Protein AF-A0A957TM70-F1 (afdb_monomer)

Sequence (98 aa):
MAEIANPHDRFFREVFSRLEWSRAFIRTQLPPAIVETLALETLELRPGSFLDEELQQYFSDLLFRVRLRTGRDAYVHILLEHKSYIERFVALQLLRYK

Mean predicted aligned error: 7.65 Å

Radius of gyration: 15.46 Å; Cα contacts (8 Å, |Δi|>4): 99; chains: 1; bounding box: 47×31×39 Å

Secondary structure (DSSP, 8-state):
----S-HHHHHHHHHHHSHHHHHHHHHHHS-HHHHHHEEEEEEEEEPS--S-HHHHTTEEEEEEEEEETTS-EEEEEEEEE--SS--TTHHHHGGG--

Nearest PDB structures (foldseek):
  5i8d-assembly1_A  TM=4.761E-01  e=6.890E-01  Mus musculus
  2gr8-assembly2_F  TM=5.620E-01  e=1.785E+00  Haemophilus influenzae
  3emo-assembly1_B  TM=5.557E-01  e=1.785E+00  Haemophilus influenzae
  2n6f-assembly1_A  TM=5.328E-01  e=4.339E+00  Homo sapiens
  6cxh-assembly1_A  TM=4.021E-01  e=2.300E+00  Methylotuvimicrobium alcaliphilum 20Z

Structure (mmCIF, N/CA/C/O backbone):
data_AF-A0A957TM70-F1
#
_entry.id   AF-A0A957TM70-F1
#
loop_
_atom_site.group_PDB
_atom_site.id
_atom_site.type_symbol
_atom_site.label_atom_id
_atom_site.label_alt_id
_atom_site.label_comp_id
_atom_site.label_asym_id
_atom_site.label_entity_id
_atom_site.label_seq_id
_atom_site.pdbx_PDB_ins_code
_atom_site.Cartn_x
_atom_site.Cartn_y
_atom_site.Cartn_z
_atom_site.occupancy
_atom_site.B_iso_or_equiv
_atom_site.auth_seq_id
_atom_site.auth_comp_id
_atom_s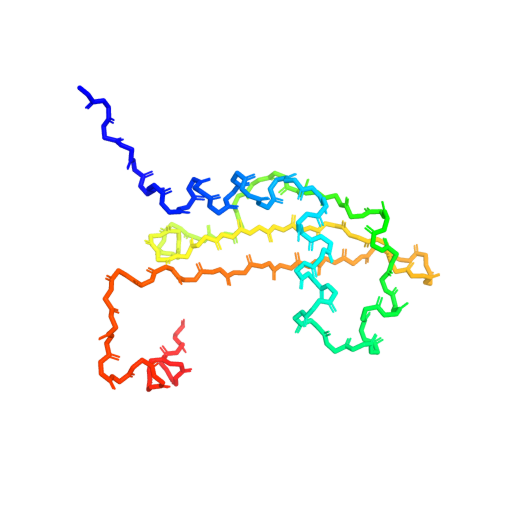ite.auth_asym_id
_atom_site.auth_atom_id
_atom_site.pdbx_PDB_model_num
ATOM 1 N N . MET A 1 1 ? 32.208 6.995 -4.484 1.00 34.81 1 MET A N 1
ATOM 2 C CA . MET A 1 1 ? 30.771 7.271 -4.695 1.00 34.81 1 MET A CA 1
ATOM 3 C C . MET A 1 1 ? 30.042 6.037 -4.210 1.00 34.81 1 MET A C 1
ATOM 5 O O . MET A 1 1 ? 30.320 4.978 -4.749 1.00 34.81 1 MET A O 1
ATOM 9 N N . ALA A 1 2 ? 29.273 6.124 -3.123 1.00 34.59 2 ALA A N 1
ATOM 10 C CA . ALA A 1 2 ? 28.591 4.948 -2.586 1.00 34.59 2 ALA A CA 1
ATOM 11 C C . ALA A 1 2 ? 27.568 4.457 -3.620 1.00 34.59 2 ALA A C 1
ATOM 13 O O . ALA A 1 2 ? 26.704 5.236 -4.026 1.00 34.59 2 ALA A O 1
ATOM 14 N N . GLU A 1 3 ? 27.713 3.215 -4.087 1.00 37.12 3 GLU A N 1
ATOM 15 C CA . GLU A 1 3 ? 26.700 2.558 -4.912 1.00 37.12 3 GLU A CA 1
ATOM 16 C C . GLU A 1 3 ? 25.383 2.570 -4.141 1.00 37.12 3 GLU A C 1
ATOM 18 O O . GLU A 1 3 ? 25.277 2.027 -3.041 1.00 37.12 3 GLU A O 1
ATOM 23 N N . ILE A 1 4 ? 24.380 3.244 -4.697 1.00 43.97 4 ILE A N 1
ATOM 24 C CA . ILE A 1 4 ? 23.027 3.193 -4.158 1.00 43.97 4 ILE A CA 1
ATOM 25 C C . ILE A 1 4 ? 22.482 1.829 -4.571 1.00 43.97 4 ILE A C 1
ATOM 27 O O . ILE A 1 4 ? 22.041 1.658 -5.706 1.00 43.97 4 ILE A O 1
ATOM 31 N N . ALA A 1 5 ? 22.554 0.852 -3.669 1.00 56.56 5 ALA A N 1
ATOM 32 C CA . ALA A 1 5 ? 21.840 -0.403 -3.837 1.00 56.56 5 ALA A CA 1
ATOM 33 C C . ALA A 1 5 ? 20.343 -0.083 -4.011 1.00 56.56 5 ALA A C 1
ATOM 35 O O . ALA A 1 5 ? 19.738 0.558 -3.155 1.00 56.56 5 ALA A O 1
ATOM 36 N N . ASN A 1 6 ? 19.783 -0.471 -5.159 1.00 68.44 6 ASN A N 1
ATOM 37 C CA . ASN A 1 6 ? 18.372 -0.326 -5.528 1.00 68.44 6 ASN A CA 1
ATOM 38 C C . ASN A 1 6 ? 17.800 1.121 -5.452 1.00 68.44 6 ASN A C 1
ATOM 40 O O . ASN A 1 6 ? 16.992 1.449 -4.578 1.00 68.44 6 ASN A O 1
ATOM 44 N N . PRO A 1 7 ? 18.167 2.018 -6.394 1.00 74.62 7 PRO A N 1
ATOM 45 C CA . PRO A 1 7 ? 17.672 3.401 -6.412 1.00 74.62 7 PRO A CA 1
ATOM 46 C C . PRO A 1 7 ? 16.148 3.496 -6.597 1.00 74.62 7 PRO A C 1
ATOM 48 O O . PRO A 1 7 ? 15.538 4.476 -6.167 1.00 74.62 7 PRO A O 1
ATOM 51 N N . HIS A 1 8 ? 15.533 2.483 -7.213 1.00 77.06 8 HIS A N 1
ATOM 52 C CA . HIS A 1 8 ? 14.092 2.423 -7.443 1.00 77.06 8 HIS A CA 1
ATOM 53 C C . HIS A 1 8 ? 13.321 2.060 -6.176 1.00 77.06 8 HIS A C 1
ATOM 55 O O . HIS A 1 8 ? 12.307 2.699 -5.901 1.00 77.06 8 HIS A O 1
ATOM 61 N N . ASP A 1 9 ? 13.834 1.129 -5.366 1.00 77.50 9 ASP A N 1
ATOM 62 C CA . ASP A 1 9 ? 13.277 0.849 -4.039 1.00 77.50 9 ASP A CA 1
ATOM 63 C C . ASP A 1 9 ? 13.315 2.093 -3.158 1.00 77.50 9 ASP A C 1
ATOM 65 O O . ASP A 1 9 ? 12.299 2.489 -2.586 1.00 77.50 9 ASP A O 1
ATOM 69 N N . ARG A 1 10 ? 14.453 2.796 -3.144 1.00 80.00 10 ARG A N 1
ATOM 70 C CA . ARG A 1 10 ? 14.565 4.062 -2.419 1.00 80.00 10 ARG A CA 1
ATOM 71 C C . ARG A 1 10 ? 13.539 5.083 -2.903 1.00 80.00 10 ARG A C 1
ATOM 73 O O . ARG A 1 10 ? 12.847 5.670 -2.080 1.00 80.00 10 ARG A O 1
ATOM 80 N N . PHE A 1 11 ? 13.418 5.295 -4.214 1.00 83.31 11 PHE A N 1
ATOM 81 C CA . PHE A 1 11 ? 12.427 6.221 -4.764 1.00 83.31 11 PHE A CA 1
ATOM 82 C C . PHE A 1 11 ? 11.000 5.837 -4.355 1.00 83.31 11 PHE A C 1
ATOM 84 O O . PHE A 1 11 ? 10.239 6.694 -3.913 1.00 83.31 11 PHE A O 1
ATOM 91 N N . PHE A 1 12 ? 10.647 4.555 -4.458 1.00 83.88 12 PHE A N 1
ATOM 92 C CA . PHE A 1 12 ? 9.331 4.065 -4.070 1.00 83.88 12 PHE A CA 1
ATOM 93 C C . PHE A 1 12 ? 9.049 4.308 -2.585 1.00 83.88 12 PHE A C 1
ATOM 95 O O . PHE A 1 12 ? 8.026 4.905 -2.245 1.00 83.88 12 PHE A O 1
ATOM 102 N N . ARG A 1 13 ? 9.977 3.927 -1.701 1.00 82.94 13 ARG A N 1
ATOM 103 C CA . ARG A 1 13 ? 9.846 4.155 -0.256 1.00 82.94 13 ARG A CA 1
ATOM 104 C C . ARG A 1 13 ? 9.729 5.644 0.071 1.00 82.94 13 ARG A C 1
ATOM 106 O O . ARG A 1 13 ? 8.873 6.013 0.864 1.00 82.94 13 ARG A O 1
ATOM 113 N N . GLU A 1 14 ? 10.514 6.506 -0.573 1.00 85.25 14 GLU A N 1
ATOM 114 C CA . GLU A 1 14 ? 10.454 7.963 -0.385 1.00 85.25 14 GLU A CA 1
ATOM 115 C C . GLU A 1 14 ? 9.104 8.546 -0.828 1.00 85.25 14 GLU A C 1
ATOM 117 O O . GLU A 1 14 ? 8.466 9.276 -0.069 1.00 85.25 14 GLU A O 1
ATOM 122 N N . VAL A 1 15 ? 8.609 8.189 -2.018 1.00 86.12 15 VAL A N 1
ATOM 123 C CA . VAL A 1 15 ? 7.324 8.695 -2.535 1.00 86.12 15 VAL A CA 1
ATOM 124 C C . VAL A 1 15 ? 6.161 8.262 -1.647 1.00 86.12 15 VAL A C 1
ATOM 126 O O . VAL A 1 15 ? 5.313 9.084 -1.301 1.00 86.12 15 VAL A O 1
ATOM 129 N N . PHE A 1 16 ? 6.126 6.992 -1.252 1.00 84.44 16 PHE A N 1
ATOM 130 C CA . PHE A 1 16 ? 5.019 6.417 -0.488 1.00 84.44 16 PHE A CA 1
ATOM 131 C C . PHE A 1 16 ? 5.186 6.536 1.038 1.00 84.44 16 PHE A C 1
ATOM 133 O O . PHE A 1 16 ? 4.260 6.225 1.793 1.00 84.44 16 PHE A O 1
ATOM 140 N N . SER A 1 17 ? 6.315 7.063 1.522 1.00 83.69 17 SER A N 1
ATOM 141 C CA . SER A 1 17 ? 6.439 7.541 2.908 1.00 83.69 17 SER A CA 1
ATOM 142 C C . SER A 1 17 ? 5.516 8.733 3.186 1.00 83.69 17 SER A C 1
ATOM 144 O O . SER A 1 17 ? 5.042 8.931 4.306 1.00 83.69 17 SER A O 1
ATOM 146 N N . ARG A 1 18 ? 5.204 9.506 2.142 1.00 89.31 18 ARG A N 1
ATOM 147 C CA . ARG A 1 18 ? 4.289 10.642 2.189 1.00 89.31 18 ARG A CA 1
ATOM 148 C C . ARG A 1 18 ? 2.849 10.144 2.116 1.00 89.31 18 ARG A C 1
ATOM 150 O O . ARG A 1 18 ? 2.361 9.725 1.064 1.00 89.31 18 ARG A O 1
ATOM 157 N N . LEU A 1 19 ? 2.152 10.213 3.248 1.00 89.56 19 LEU A N 1
ATOM 158 C CA . LEU A 1 19 ? 0.800 9.671 3.393 1.00 89.56 19 LEU A CA 1
ATOM 159 C C . LEU A 1 19 ? -0.205 10.270 2.401 1.00 89.56 19 LEU A C 1
ATOM 161 O O . LEU A 1 19 ? -1.151 9.574 2.035 1.00 89.56 19 LEU A O 1
ATOM 165 N N . GLU A 1 20 ? -0.029 11.514 1.933 1.00 92.06 20 GLU A N 1
ATOM 166 C CA . GLU A 1 20 ? -0.911 12.074 0.903 1.00 92.06 20 GLU A CA 1
ATOM 167 C C . GLU A 1 20 ? -0.904 11.252 -0.395 1.00 92.06 20 GLU A C 1
ATOM 169 O O . GLU A 1 20 ? -1.972 10.951 -0.935 1.00 92.06 20 GLU A O 1
ATOM 174 N N . TRP A 1 21 ? 0.274 10.818 -0.849 1.00 91.56 21 TRP A N 1
ATOM 175 C CA . TRP A 1 21 ? 0.433 10.054 -2.084 1.00 91.56 21 TRP A CA 1
ATOM 176 C C . TRP A 1 21 ? -0.054 8.622 -1.905 1.00 91.56 21 TRP A C 1
ATOM 178 O O . TRP A 1 21 ? -0.788 8.117 -2.751 1.00 91.56 21 TRP A O 1
ATOM 188 N N . SER A 1 22 ? 0.247 8.004 -0.764 1.00 91.56 22 SER A N 1
ATOM 189 C CA . SER A 1 22 ? -0.208 6.646 -0.447 1.00 91.56 22 SER A CA 1
ATOM 190 C C . SER A 1 22 ? -1.731 6.561 -0.346 1.00 91.56 22 SER A C 1
ATOM 192 O O . SER A 1 22 ? -2.341 5.650 -0.904 1.00 91.56 22 SER A O 1
ATOM 194 N N . ARG A 1 23 ? -2.384 7.551 0.277 1.00 94.00 23 ARG A N 1
ATOM 195 C CA . ARG A 1 23 ? -3.854 7.638 0.321 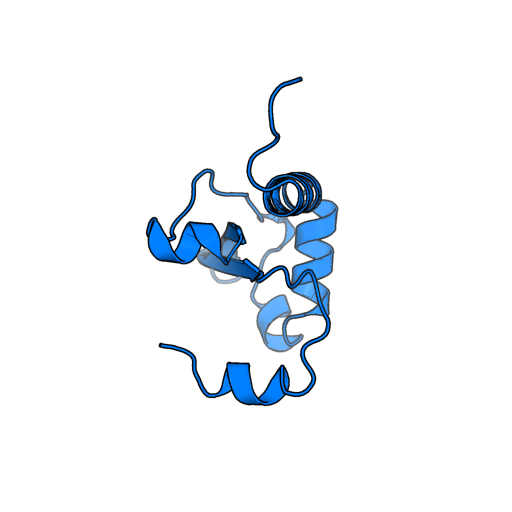1.00 94.00 23 ARG A CA 1
ATOM 196 C C . ARG A 1 23 ? -4.455 7.808 -1.071 1.00 94.00 23 ARG A C 1
ATOM 198 O O . ARG A 1 23 ? -5.440 7.141 -1.387 1.00 94.00 23 ARG A O 1
ATOM 205 N N . ALA A 1 24 ? -3.881 8.693 -1.889 1.00 93.62 24 ALA A N 1
ATOM 206 C CA . ALA A 1 24 ? -4.340 8.917 -3.256 1.00 93.62 24 ALA A CA 1
ATOM 207 C C . ALA A 1 24 ? -4.194 7.645 -4.102 1.00 93.62 24 ALA A C 1
ATOM 209 O O . ALA A 1 24 ? -5.140 7.241 -4.778 1.00 93.62 24 ALA A O 1
ATOM 210 N N . PHE A 1 25 ? -3.053 6.966 -4.000 1.00 92.62 25 PHE A N 1
ATOM 211 C CA . PHE A 1 25 ? -2.796 5.716 -4.700 1.00 92.62 25 PHE A CA 1
ATOM 212 C C . PHE A 1 25 ? -3.805 4.632 -4.312 1.00 92.62 25 PHE A C 1
ATOM 214 O O . PHE A 1 25 ? -4.488 4.102 -5.184 1.00 92.62 25 PHE A O 1
ATOM 221 N N . ILE A 1 26 ? -3.983 4.372 -3.011 1.00 92.69 26 ILE A N 1
ATOM 222 C CA . ILE A 1 26 ? -4.938 3.369 -2.512 1.00 92.69 26 ILE A CA 1
ATOM 223 C C . ILE A 1 26 ? -6.359 3.677 -2.999 1.00 92.69 26 ILE A C 1
ATOM 225 O O . ILE A 1 26 ? -7.057 2.781 -3.467 1.00 92.69 26 ILE A O 1
ATOM 229 N N . ARG A 1 27 ? -6.778 4.948 -2.948 1.00 93.75 27 ARG A N 1
ATOM 230 C CA . ARG A 1 27 ? -8.106 5.375 -3.413 1.00 93.75 27 ARG A CA 1
ATOM 231 C C . ARG A 1 27 ? -8.315 5.154 -4.914 1.00 93.75 27 ARG A C 1
ATOM 233 O O . ARG A 1 27 ? -9.445 4.925 -5.323 1.00 93.75 27 ARG A O 1
ATOM 240 N N . THR A 1 28 ? -7.259 5.263 -5.715 1.00 93.94 28 THR A N 1
ATOM 241 C CA . THR A 1 28 ? -7.356 5.182 -7.181 1.00 93.94 28 THR A CA 1
ATOM 242 C C . THR A 1 28 ? -7.209 3.748 -7.690 1.00 93.94 28 THR A C 1
ATOM 244 O O . THR A 1 28 ? -7.790 3.404 -8.712 1.00 93.94 28 THR A O 1
ATOM 247 N N . GLN A 1 29 ? -6.429 2.917 -6.995 1.00 93.06 29 GLN A N 1
ATOM 248 C CA . GLN A 1 29 ? -6.119 1.551 -7.427 1.00 93.06 29 GLN A CA 1
ATOM 249 C C . GLN A 1 29 ? -7.080 0.499 -6.865 1.00 93.06 29 GLN A C 1
ATOM 251 O O . GLN A 1 29 ? -7.267 -0.544 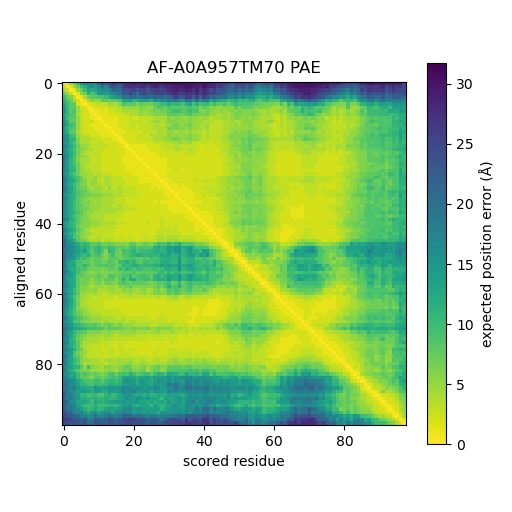-7.488 1.00 93.06 29 GLN A O 1
ATOM 256 N N . LEU A 1 30 ? -7.690 0.738 -5.699 1.00 92.81 30 LEU A N 1
ATOM 257 C CA . LEU A 1 30 ? -8.658 -0.198 -5.128 1.00 92.81 30 LEU A CA 1
ATOM 258 C C . LEU A 1 30 ? -10.087 0.101 -5.605 1.00 92.81 30 LEU A C 1
ATOM 260 O O . LEU A 1 30 ? -10.453 1.266 -5.771 1.00 92.81 30 LEU A O 1
ATOM 264 N N . PRO A 1 31 ? -10.938 -0.933 -5.752 1.00 95.69 31 PRO A N 1
ATOM 265 C CA . PRO A 1 31 ? -12.363 -0.750 -5.993 1.00 95.69 31 PRO A CA 1
ATOM 266 C C . PRO A 1 31 ? -13.018 0.172 -4.947 1.00 95.69 31 PRO A C 1
ATOM 268 O O . PRO A 1 31 ? -12.734 0.019 -3.752 1.00 95.69 31 PRO A O 1
ATOM 271 N N . PRO A 1 32 ? -13.955 1.060 -5.342 1.00 94.06 32 PRO A N 1
ATOM 272 C CA . PRO A 1 32 ? -14.593 2.012 -4.428 1.00 94.06 32 PRO A CA 1
ATOM 273 C C . PRO A 1 32 ? -15.207 1.362 -3.183 1.00 94.06 32 PRO A C 1
ATOM 275 O O . PRO A 1 32 ? -15.006 1.851 -2.076 1.00 94.06 32 PRO A O 1
ATOM 278 N N . ALA A 1 33 ? -15.851 0.202 -3.346 1.00 94.31 33 ALA A N 1
ATOM 279 C CA . ALA A 1 33 ? -16.454 -0.548 -2.246 1.00 94.31 33 ALA A CA 1
ATOM 280 C C . ALA A 1 33 ? -15.441 -0.949 -1.158 1.00 94.31 33 ALA A C 1
ATOM 282 O O . ALA A 1 33 ? -15.788 -0.981 0.017 1.00 94.31 33 ALA A O 1
ATOM 283 N N . ILE A 1 34 ? -14.183 -1.230 -1.520 1.00 93.62 34 ILE A N 1
ATOM 284 C CA . ILE A 1 34 ? -13.127 -1.518 -0.540 1.00 93.62 34 ILE A CA 1
ATOM 285 C C . ILE A 1 34 ? -12.685 -0.218 0.121 1.00 93.62 34 ILE A C 1
ATOM 287 O O . ILE A 1 34 ? -12.615 -0.149 1.346 1.00 93.62 34 ILE A O 1
ATOM 291 N N . VAL A 1 35 ? -12.436 0.825 -0.673 1.00 95.00 35 VAL A N 1
ATOM 292 C CA . VAL A 1 35 ? -11.990 2.136 -0.178 1.00 95.00 35 VAL A CA 1
ATOM 293 C C . VAL A 1 35 ? -12.971 2.717 0.841 1.00 95.00 35 VAL A C 1
ATOM 295 O O . VAL A 1 35 ? -12.541 3.268 1.852 1.00 95.00 35 VAL A O 1
ATOM 298 N N . GLU A 1 36 ? -14.275 2.555 0.625 1.00 95.25 36 GLU A N 1
ATOM 299 C CA . GLU A 1 36 ? -15.320 3.018 1.541 1.00 95.25 36 GLU A CA 1
ATOM 300 C C . GLU A 1 36 ? -15.233 2.366 2.923 1.00 95.25 36 GLU A C 1
ATOM 302 O O . GLU A 1 36 ? -15.535 3.016 3.924 1.00 95.25 36 GLU A O 1
ATOM 307 N N . THR A 1 37 ? -14.751 1.124 3.015 1.00 95.62 37 THR A N 1
ATOM 308 C CA . THR A 1 37 ? -14.546 0.448 4.306 1.00 95.62 37 THR A CA 1
ATOM 309 C C . THR A 1 37 ? -13.339 0.975 5.081 1.00 95.62 37 THR A C 1
ATOM 311 O O . THR A 1 37 ? -13.279 0.786 6.299 1.00 95.62 37 THR A O 1
ATOM 314 N N . LEU A 1 38 ? -12.399 1.654 4.413 1.00 95.94 38 LEU A N 1
ATOM 315 C CA . LEU A 1 38 ? -11.150 2.143 4.994 1.00 95.94 38 LEU A CA 1
ATOM 316 C C . LEU A 1 38 ? -11.294 3.585 5.507 1.00 95.94 38 LEU A C 1
ATOM 318 O O . LEU A 1 38 ? -11.728 4.493 4.795 1.00 95.94 38 LEU A O 1
ATOM 322 N N . ALA A 1 39 ? -10.848 3.824 6.738 1.00 95.56 39 ALA A N 1
ATOM 323 C CA . ALA A 1 39 ? -10.635 5.157 7.292 1.00 95.56 39 ALA A CA 1
ATOM 324 C C . ALA A 1 39 ? -9.232 5.649 6.888 1.00 95.56 39 ALA A C 1
ATOM 326 O O . ALA A 1 39 ? -8.296 5.606 7.687 1.00 95.56 39 ALA A O 1
ATOM 327 N N . LEU A 1 40 ? -9.051 6.054 5.622 1.00 93.75 40 LEU A N 1
ATOM 328 C CA . LEU A 1 40 ? -7.743 6.416 5.037 1.00 93.75 40 LEU A CA 1
ATOM 329 C C . LEU A 1 40 ? -7.006 7.546 5.782 1.00 93.75 40 LEU A C 1
ATOM 331 O O . LEU A 1 40 ? -5.784 7.654 5.708 1.00 93.75 40 LEU A O 1
ATOM 335 N N . GLU A 1 41 ? -7.719 8.378 6.530 1.00 93.62 41 GLU A N 1
ATOM 336 C CA . GLU A 1 41 ? -7.163 9.369 7.452 1.00 93.62 41 GLU A CA 1
ATOM 337 C C . GLU A 1 41 ? -6.294 8.743 8.557 1.00 93.62 41 GLU A C 1
ATOM 339 O O . GLU A 1 41 ? -5.359 9.380 9.034 1.00 93.62 41 GLU A O 1
ATOM 344 N N . THR A 1 42 ? -6.542 7.478 8.905 1.00 94.75 42 THR A N 1
ATOM 345 C CA . THR A 1 42 ? -5.778 6.706 9.899 1.00 94.75 42 THR A CA 1
ATOM 346 C C . THR A 1 42 ? -4.607 5.923 9.305 1.00 94.75 42 THR A C 1
ATOM 348 O O . THR A 1 42 ? -3.967 5.164 10.026 1.00 94.75 42 THR A O 1
ATOM 351 N N . LEU A 1 43 ? -4.338 6.078 8.001 1.00 94.56 43 LEU A N 1
ATOM 352 C CA . LEU A 1 43 ? -3.259 5.372 7.313 1.00 94.56 43 LEU A CA 1
ATOM 353 C C . LEU A 1 43 ? -1.906 5.682 7.967 1.00 94.56 43 LEU A C 1
ATOM 355 O O . LEU A 1 43 ? -1.510 6.844 8.058 1.00 94.56 43 LEU A O 1
ATOM 359 N N . GLU A 1 44 ? -1.201 4.633 8.371 1.00 93.06 44 GLU A N 1
ATOM 360 C CA . GLU A 1 44 ? 0.098 4.686 9.033 1.00 93.06 44 GLU A CA 1
ATOM 361 C C . GLU A 1 44 ? 1.056 3.726 8.322 1.00 93.06 44 GLU A C 1
ATOM 363 O O . GLU A 1 44 ? 0.741 2.546 8.142 1.00 93.06 44 GLU A O 1
ATOM 368 N N . LEU A 1 45 ? 2.231 4.215 7.923 1.00 91.31 45 LEU A N 1
ATOM 369 C CA . LEU A 1 45 ? 3.280 3.360 7.377 1.00 91.31 45 LEU A CA 1
ATOM 370 C C . LEU A 1 45 ? 3.899 2.525 8.503 1.00 91.31 45 LEU A C 1
ATOM 372 O O . LEU A 1 45 ? 4.338 3.065 9.518 1.00 91.31 45 LEU A O 1
ATOM 376 N N . ARG A 1 46 ? 3.968 1.208 8.314 1.00 90.06 46 ARG A N 1
ATOM 377 C CA . ARG A 1 46 ? 4.684 0.309 9.217 1.00 90.06 46 ARG A CA 1
ATOM 378 C C . ARG A 1 46 ? 6.121 0.150 8.714 1.00 90.06 46 ARG A C 1
ATOM 380 O O . ARG A 1 46 ? 6.303 -0.297 7.584 1.00 90.06 46 ARG A O 1
ATOM 387 N N . PRO A 1 47 ? 7.136 0.532 9.513 1.00 76.44 47 PRO A N 1
ATOM 388 C CA . PRO A 1 47 ? 8.525 0.404 9.100 1.00 76.44 47 PRO A CA 1
ATOM 389 C C . PRO A 1 47 ? 8.928 -1.072 9.034 1.00 76.44 47 PRO A C 1
ATOM 391 O O . PRO A 1 47 ? 8.553 -1.858 9.905 1.00 76.44 47 PRO A O 1
ATOM 394 N N . GLY A 1 48 ? 9.715 -1.417 8.019 1.00 71.38 48 GLY A N 1
ATOM 395 C CA . GLY A 1 48 ? 10.219 -2.767 7.781 1.00 71.38 48 GLY A CA 1
ATOM 396 C C . GLY A 1 48 ? 10.018 -3.207 6.334 1.00 71.38 48 GLY A C 1
ATOM 397 O O . GLY A 1 48 ? 9.249 -2.593 5.595 1.00 71.38 48 GLY A O 1
ATOM 398 N N . SER A 1 49 ? 10.732 -4.266 5.959 1.00 69.38 49 SER A N 1
ATOM 399 C CA . SER A 1 49 ? 10.385 -5.093 4.808 1.00 69.38 49 SER A CA 1
ATOM 400 C C . SER A 1 49 ? 9.837 -6.417 5.332 1.00 69.38 49 SER A C 1
ATOM 402 O O . SER A 1 49 ? 10.381 -6.981 6.282 1.00 69.38 49 SER A O 1
ATOM 404 N N . PHE A 1 50 ? 8.740 -6.875 4.747 1.00 72.44 50 PHE A N 1
ATOM 405 C CA . PHE A 1 50 ? 8.055 -8.125 5.069 1.00 72.44 50 PHE A CA 1
ATOM 406 C C . PHE A 1 50 ? 8.309 -9.196 4.000 1.00 72.44 50 PHE A C 1
ATOM 408 O O . PHE A 1 50 ? 7.603 -10.201 3.956 1.00 72.44 50 PHE A O 1
ATOM 415 N N . LEU A 1 51 ? 9.295 -8.963 3.131 1.00 75.94 51 LEU A N 1
ATOM 416 C CA . LEU A 1 51 ? 9.751 -9.891 2.105 1.00 75.94 51 LEU A CA 1
ATOM 417 C C . LEU A 1 51 ? 11.016 -10.626 2.549 1.00 75.94 51 LEU A C 1
ATOM 419 O O . LEU A 1 51 ? 11.879 -10.037 3.202 1.00 75.94 51 LEU A O 1
ATOM 423 N N . ASP A 1 52 ? 11.148 -11.877 2.114 1.00 74.62 52 ASP A N 1
ATOM 424 C CA . ASP A 1 52 ? 12.382 -12.654 2.235 1.00 74.62 52 ASP A CA 1
ATOM 425 C C . ASP A 1 52 ? 13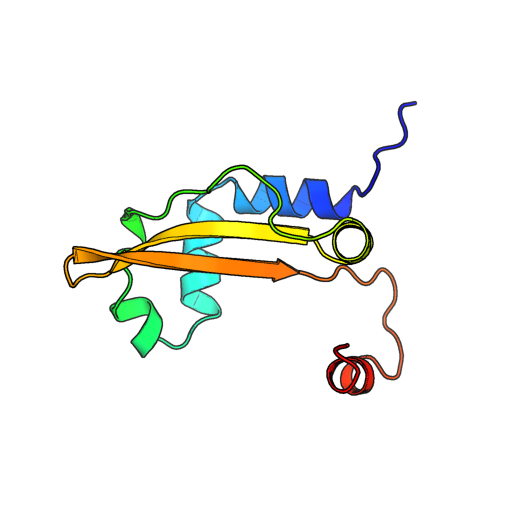.488 -12.090 1.322 1.00 74.62 52 ASP A C 1
ATOM 427 O O . ASP A 1 52 ? 13.206 -11.404 0.335 1.00 74.62 52 ASP A O 1
ATOM 431 N N . GLU A 1 53 ? 14.755 -12.399 1.615 1.00 70.44 53 GLU A N 1
ATOM 432 C CA . GLU A 1 53 ? 15.925 -11.838 0.909 1.00 70.44 53 GLU A CA 1
ATOM 433 C C . GLU A 1 53 ? 15.890 -12.049 -0.615 1.00 70.44 53 GLU A C 1
ATOM 435 O O . GLU A 1 53 ? 16.321 -11.177 -1.367 1.00 70.44 53 GLU A O 1
ATOM 440 N N . GLU A 1 54 ? 15.348 -13.176 -1.090 1.00 69.56 54 GLU A N 1
ATOM 441 C CA . GLU A 1 54 ? 15.193 -13.458 -2.524 1.00 69.56 54 GLU A CA 1
ATOM 442 C C . GLU A 1 54 ? 14.160 -12.526 -3.178 1.00 69.56 54 GLU A C 1
ATOM 444 O O . GLU A 1 54 ? 14.383 -12.017 -4.274 1.00 69.56 54 GLU A O 1
ATOM 449 N N . LEU A 1 55 ? 13.058 -12.226 -2.484 1.00 68.38 55 LEU A N 1
ATOM 450 C CA . LEU A 1 55 ? 12.008 -11.333 -2.979 1.00 68.38 55 LEU A CA 1
ATOM 451 C C . LEU A 1 55 ? 12.426 -9.860 -2.911 1.00 68.38 55 LEU A C 1
ATOM 453 O O . LEU A 1 55 ? 12.074 -9.095 -3.809 1.00 68.38 55 LEU A O 1
ATOM 457 N N . GLN A 1 56 ? 13.226 -9.468 -1.915 1.00 70.00 56 GLN A N 1
ATOM 458 C CA . GLN A 1 56 ? 13.768 -8.105 -1.798 1.00 70.00 56 GLN A CA 1
ATOM 459 C C . GLN A 1 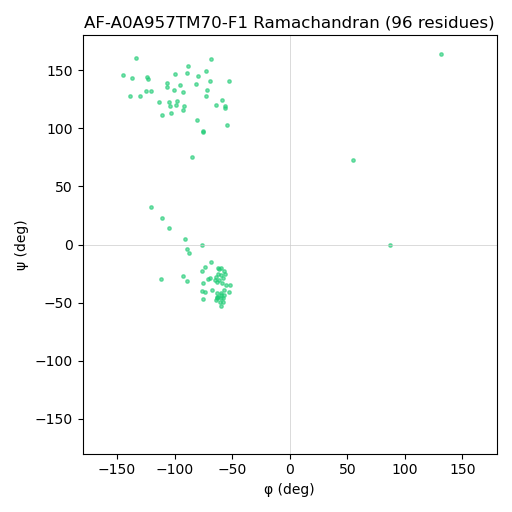56 ? 14.683 -7.710 -2.970 1.00 70.00 56 GLN A C 1
ATOM 461 O O . GLN A 1 56 ? 14.893 -6.520 -3.215 1.00 70.00 56 GLN A O 1
ATOM 466 N N . GLN A 1 57 ? 15.221 -8.679 -3.721 1.00 68.25 57 GLN A N 1
ATOM 467 C CA . GLN A 1 57 ? 16.008 -8.393 -4.927 1.00 68.25 57 GLN A CA 1
ATOM 468 C C . GLN A 1 57 ? 15.148 -7.873 -6.083 1.00 68.25 57 GLN A C 1
ATOM 470 O O . GLN A 1 57 ? 15.637 -7.109 -6.916 1.00 68.25 57 GLN A O 1
ATOM 475 N N . TYR A 1 58 ? 13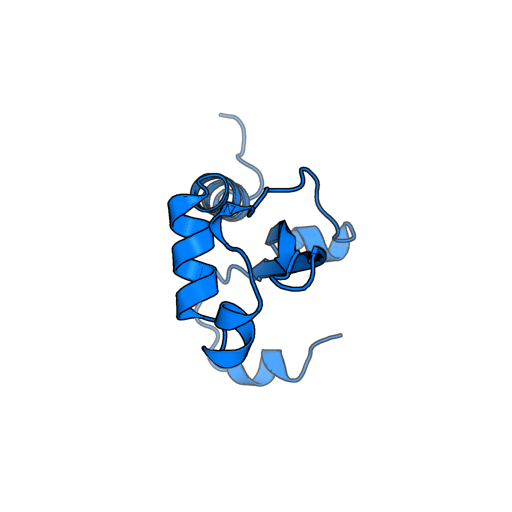.880 -8.282 -6.138 1.00 68.44 58 TYR A N 1
ATOM 476 C CA . TYR A 1 58 ? 12.996 -8.027 -7.278 1.00 68.44 58 TYR A CA 1
ATOM 477 C C . TYR A 1 58 ? 11.865 -7.056 -6.953 1.00 68.44 58 TYR A C 1
ATOM 479 O O . TYR A 1 58 ? 11.404 -6.327 -7.836 1.00 68.44 58 TYR A O 1
ATOM 487 N N . PHE A 1 59 ? 11.428 -7.030 -5.696 1.00 74.25 59 PHE A N 1
ATOM 488 C CA . PHE A 1 59 ? 10.256 -6.288 -5.278 1.00 74.25 59 PHE A CA 1
ATOM 489 C C . PHE A 1 59 ? 10.561 -5.305 -4.158 1.00 74.25 59 PHE A C 1
ATOM 491 O O . PHE A 1 59 ? 11.317 -5.575 -3.227 1.00 74.25 59 PHE A O 1
ATOM 498 N N . SER A 1 60 ? 9.876 -4.175 -4.237 1.00 81.56 60 SER A N 1
ATOM 499 C CA . SER A 1 60 ? 9.774 -3.193 -3.175 1.00 81.56 60 SER A CA 1
ATOM 500 C C . SER A 1 60 ? 8.447 -3.352 -2.457 1.00 81.56 60 SER A C 1
ATOM 502 O O . SER A 1 60 ? 7.393 -3.421 -3.094 1.00 81.56 60 SER A O 1
ATOM 504 N N . ASP A 1 61 ? 8.489 -3.366 -1.130 1.00 85.81 61 ASP A N 1
ATOM 505 C CA . ASP A 1 61 ? 7.314 -3.576 -0.297 1.00 85.81 61 ASP A CA 1
ATOM 506 C C . ASP A 1 61 ? 7.067 -2.436 0.689 1.00 85.81 61 ASP A C 1
ATOM 508 O O . ASP A 1 61 ? 7.988 -1.850 1.268 1.00 85.81 61 ASP A O 1
ATOM 512 N N . LEU A 1 62 ? 5.787 -2.133 0.889 1.00 88.44 62 LEU A N 1
ATOM 513 C CA . LEU A 1 62 ? 5.318 -1.220 1.920 1.00 88.44 62 LEU A CA 1
ATOM 514 C C . LEU A 1 62 ? 4.058 -1.769 2.569 1.00 88.44 62 LEU A C 1
ATOM 516 O O . LEU A 1 62 ? 3.060 -2.051 1.899 1.00 88.44 62 LEU A O 1
ATOM 520 N N . LEU A 1 63 ? 4.086 -1.849 3.894 1.00 90.62 63 LEU A N 1
ATOM 521 C CA . LEU A 1 63 ? 2.935 -2.236 4.686 1.00 90.62 63 LEU A CA 1
ATOM 522 C C . LEU A 1 63 ? 2.333 -1.010 5.358 1.00 90.62 63 LEU A C 1
ATOM 524 O O . LEU A 1 63 ? 2.977 -0.335 6.160 1.00 90.62 63 LEU A O 1
ATOM 528 N N . PHE A 1 64 ? 1.061 -0.760 5.087 1.00 92.38 64 PHE A N 1
ATOM 529 C CA . PHE A 1 64 ? 0.292 0.252 5.788 1.00 92.38 64 PHE A CA 1
ATOM 530 C C . PHE A 1 64 ? -0.688 -0.402 6.741 1.00 92.38 64 PHE A C 1
ATOM 532 O O . PHE A 1 64 ? -1.360 -1.373 6.400 1.00 92.38 64 PHE A O 1
ATOM 539 N N . ARG A 1 65 ? -0.812 0.181 7.926 1.00 94.62 65 ARG A N 1
ATOM 540 C CA . ARG A 1 65 ? -1.909 -0.083 8.846 1.00 94.62 65 ARG A CA 1
ATOM 541 C C . ARG A 1 65 ? -2.977 0.985 8.641 1.00 94.62 65 ARG A C 1
ATOM 543 O O . ARG A 1 65 ? -2.668 2.165 8.494 1.00 94.62 65 ARG A O 1
ATOM 550 N N . VAL A 1 66 ? -4.236 0.573 8.629 1.00 96.38 66 VAL A N 1
ATOM 551 C CA . VAL A 1 66 ? -5.395 1.459 8.496 1.00 96.38 66 VAL A CA 1
ATOM 552 C C . VAL A 1 66 ? -6.537 0.917 9.340 1.00 96.38 66 VAL A C 1
ATOM 554 O O . VAL A 1 66 ? -6.702 -0.292 9.469 1.00 96.38 66 VAL A O 1
ATOM 557 N N . ARG A 1 67 ? -7.355 1.789 9.924 1.00 96.69 67 ARG A N 1
ATOM 558 C CA . ARG A 1 67 ? -8.591 1.356 10.576 1.00 96.69 67 ARG A CA 1
ATOM 559 C C . ARG A 1 67 ? -9.693 1.155 9.553 1.00 96.69 67 ARG A C 1
ATOM 561 O O . ARG A 1 67 ? -9.900 1.970 8.658 1.00 96.69 67 ARG A O 1
ATOM 568 N N . LEU A 1 68 ? -10.447 0.083 9.725 1.00 95.50 68 LEU A N 1
ATOM 569 C CA . LEU A 1 68 ? -11.750 -0.070 9.109 1.00 95.50 68 LEU A CA 1
ATOM 570 C C . LEU A 1 68 ? -12.742 0.855 9.807 1.00 95.50 68 LEU A C 1
ATOM 572 O O . LEU A 1 68 ? -12.672 1.063 11.021 1.00 95.50 68 LEU A O 1
ATOM 576 N N . ARG A 1 69 ? -13.745 1.328 9.069 1.00 93.25 69 ARG A N 1
ATOM 577 C CA . ARG A 1 69 ? -14.867 2.085 9.649 1.00 93.25 69 ARG A CA 1
ATOM 578 C C . ARG A 1 69 ? -15.646 1.293 10.701 1.00 93.25 69 ARG A C 1
ATOM 580 O O . ARG A 1 69 ? -16.296 1.885 11.551 1.00 93.25 69 ARG A O 1
ATOM 587 N N . THR A 1 70 ? -15.536 -0.036 10.691 1.00 92.62 70 THR A N 1
ATOM 588 C CA . THR A 1 70 ? -16.096 -0.923 11.723 1.00 92.62 70 THR A CA 1
ATOM 589 C C . THR A 1 70 ? -15.279 -0.941 13.025 1.00 92.62 70 THR A C 1
ATOM 591 O O . THR A 1 70 ? -15.601 -1.713 13.922 1.00 92.62 70 THR A O 1
ATOM 594 N N . GLY A 1 71 ? -14.176 -0.188 13.117 1.00 91.31 71 GLY A N 1
ATOM 595 C CA . GLY A 1 71 ? -13.319 -0.087 14.305 1.00 91.31 71 GLY A CA 1
ATOM 596 C C . GLY A 1 71 ? -12.206 -1.137 14.426 1.00 91.31 71 GLY A C 1
ATOM 597 O O . GLY A 1 71 ? -11.437 -1.086 15.382 1.00 91.31 71 GLY A O 1
ATOM 598 N N . ARG A 1 72 ? -12.090 -2.072 13.474 1.00 94.44 72 ARG A N 1
ATOM 599 C CA . ARG A 1 72 ? -11.000 -3.068 13.429 1.00 94.44 72 ARG A CA 1
ATOM 600 C C . ARG A 1 72 ? -9.802 -2.528 12.656 1.00 94.44 72 ARG A C 1
ATOM 602 O O . ARG A 1 72 ? -9.985 -1.720 11.752 1.00 94.44 72 ARG A O 1
ATOM 609 N N . ASP A 1 73 ? -8.607 -3.012 12.962 1.00 94.31 73 ASP A N 1
ATOM 610 C CA . ASP A 1 73 ? -7.421 -2.714 12.158 1.00 94.31 73 ASP A CA 1
ATOM 611 C C . ASP A 1 73 ? -7.391 -3.603 10.902 1.00 94.31 73 ASP A C 1
ATOM 613 O O . ASP A 1 73 ? -7.813 -4.761 10.918 1.00 94.31 73 ASP A O 1
ATOM 617 N N . ALA A 1 74 ? -6.900 -3.035 9.809 1.00 94.25 74 ALA A N 1
ATOM 618 C CA . ALA A 1 74 ? -6.637 -3.692 8.542 1.00 94.25 74 ALA A CA 1
ATOM 619 C C . ALA A 1 74 ? -5.254 -3.286 8.028 1.00 94.25 74 ALA A C 1
ATOM 621 O O . ALA A 1 74 ? -4.683 -2.268 8.434 1.00 94.25 74 ALA A O 1
ATOM 622 N N . TYR A 1 75 ? -4.726 -4.095 7.117 1.00 93.12 75 TYR A N 1
ATOM 623 C CA . TYR A 1 75 ? -3.407 -3.894 6.545 1.00 93.12 75 TYR A CA 1
ATOM 624 C C . TYR A 1 75 ? -3.498 -3.836 5.026 1.00 93.12 75 TYR A C 1
ATOM 626 O O . TYR A 1 75 ? -4.146 -4.676 4.404 1.00 93.12 75 TYR A O 1
ATOM 634 N N . VAL A 1 76 ? -2.851 -2.832 4.442 1.00 91.88 76 VAL A N 1
ATOM 635 C CA . VAL A 1 76 ? -2.708 -2.679 2.995 1.00 91.88 76 VAL A CA 1
ATOM 636 C C . VAL A 1 76 ? -1.246 -2.912 2.664 1.00 91.88 76 VAL A C 1
ATOM 638 O O . VAL A 1 76 ? -0.389 -2.120 3.051 1.00 91.88 76 VAL A O 1
ATOM 641 N N . HIS A 1 77 ? -0.968 -4.011 1.972 1.00 89.81 77 HIS A N 1
ATOM 642 C CA . HIS A 1 77 ? 0.370 -4.348 1.508 1.00 89.81 77 HIS A CA 1
ATOM 643 C C . HIS A 1 77 ? 0.497 -3.941 0.040 1.00 89.81 77 HIS A C 1
ATOM 645 O O . HIS A 1 77 ? -0.269 -4.407 -0.803 1.00 89.81 77 HIS A O 1
ATOM 651 N N . ILE A 1 78 ? 1.436 -3.045 -0.252 1.00 87.69 78 ILE A N 1
ATOM 6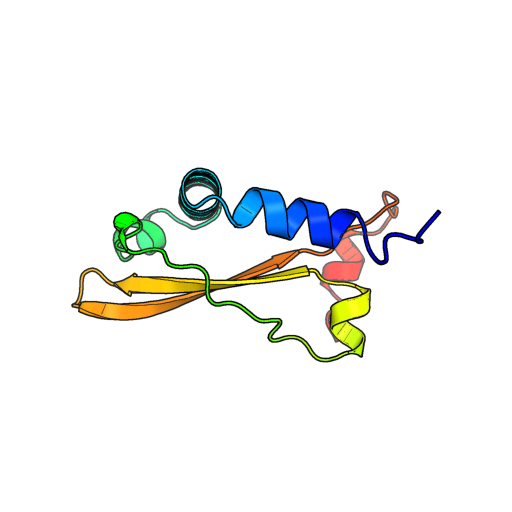52 C CA . ILE A 1 78 ? 1.778 -2.649 -1.615 1.00 87.69 78 ILE A CA 1
ATOM 653 C C . ILE A 1 78 ? 3.090 -3.330 -1.973 1.00 87.69 78 ILE A C 1
ATOM 655 O O . ILE A 1 78 ? 4.108 -3.078 -1.332 1.00 87.69 78 ILE A O 1
ATOM 659 N N . LEU A 1 79 ? 3.038 -4.162 -3.007 1.00 86.19 79 LEU A N 1
ATOM 660 C CA . LEU A 1 79 ? 4.188 -4.828 -3.595 1.00 86.19 79 LEU A CA 1
ATOM 661 C C . LEU A 1 79 ? 4.394 -4.275 -5.003 1.00 86.19 79 LEU A C 1
ATOM 663 O O . LEU A 1 79 ? 3.477 -4.336 -5.825 1.00 86.19 79 LEU A O 1
ATOM 667 N N . LEU A 1 80 ? 5.574 -3.729 -5.281 1.00 82.62 80 LEU A N 1
ATOM 668 C CA . LEU A 1 80 ? 5.933 -3.234 -6.605 1.00 82.62 80 LEU A CA 1
ATOM 669 C C . LEU A 1 80 ? 7.157 -3.952 -7.148 1.00 82.62 80 LEU A C 1
ATOM 671 O O . LEU A 1 80 ? 8.188 -4.028 -6.493 1.00 82.62 80 LEU A O 1
ATOM 675 N N . GLU A 1 81 ? 7.051 -4.400 -8.393 1.00 82.06 81 GLU A N 1
ATOM 676 C CA . GLU A 1 81 ? 8.179 -4.884 -9.181 1.00 82.06 81 GLU A CA 1
ATOM 677 C C . GLU A 1 81 ? 8.662 -3.754 -10.092 1.00 82.06 81 GLU A C 1
ATOM 679 O O . GLU A 1 81 ? 7.887 -3.225 -10.895 1.00 82.06 81 GLU A O 1
ATOM 684 N N . HIS A 1 82 ? 9.937 -3.379 -9.997 1.00 77.25 82 HIS A N 1
ATOM 685 C CA . HIS A 1 82 ? 10.521 -2.432 -10.942 1.00 77.25 82 HIS A CA 1
ATOM 686 C C . HIS A 1 82 ? 11.182 -3.178 -12.106 1.00 77.25 82 HIS A C 1
ATOM 688 O O . HIS A 1 82 ? 12.192 -3.856 -11.924 1.00 77.25 82 HIS A O 1
ATOM 694 N N . LYS A 1 83 ? 10.663 -3.000 -13.329 1.00 73.25 83 LYS A N 1
ATOM 695 C CA . LYS A 1 83 ? 11.281 -3.533 -14.555 1.00 73.25 83 LYS A CA 1
ATOM 696 C C . LYS A 1 83 ? 11.995 -2.442 -15.332 1.00 73.25 83 LYS A C 1
ATOM 698 O O . LYS A 1 83 ? 11.361 -1.569 -15.913 1.00 73.25 83 LYS A O 1
ATOM 703 N N . SER A 1 84 ? 13.322 -2.545 -15.399 1.00 71.19 84 SER A N 1
ATOM 704 C CA . SER A 1 84 ? 14.177 -1.613 -16.148 1.00 71.19 84 SER A CA 1
ATOM 705 C C . SER A 1 84 ? 14.011 -1.708 -17.670 1.00 71.19 84 SER A C 1
ATOM 707 O O . SER A 1 84 ? 14.448 -0.812 -18.387 1.00 71.19 84 SER A O 1
ATOM 709 N N . TYR A 1 85 ? 13.378 -2.774 -18.173 1.00 73.00 85 TYR A N 1
ATOM 710 C CA . TYR A 1 85 ? 13.130 -2.988 -19.596 1.00 73.00 85 TYR A CA 1
ATOM 711 C C . TYR A 1 85 ? 11.709 -3.495 -19.830 1.00 73.00 85 TYR A C 1
ATOM 713 O O . TYR A 1 85 ? 11.186 -4.309 -19.066 1.00 73.00 85 TYR A O 1
ATOM 721 N N . ILE A 1 86 ? 11.100 -3.043 -20.927 1.00 68.31 86 ILE A N 1
ATOM 722 C CA . ILE A 1 86 ? 9.825 -3.581 -21.400 1.00 68.31 86 ILE A CA 1
ATOM 723 C C . ILE A 1 86 ? 10.115 -4.939 -22.035 1.00 68.31 86 ILE A C 1
ATOM 725 O O . ILE A 1 86 ? 10.539 -5.031 -23.188 1.00 68.31 86 ILE A O 1
ATOM 729 N N . GLU A 1 87 ? 9.906 -6.008 -21.276 1.00 71.75 87 GLU A N 1
ATOM 730 C CA . GLU A 1 87 ? 9.955 -7.352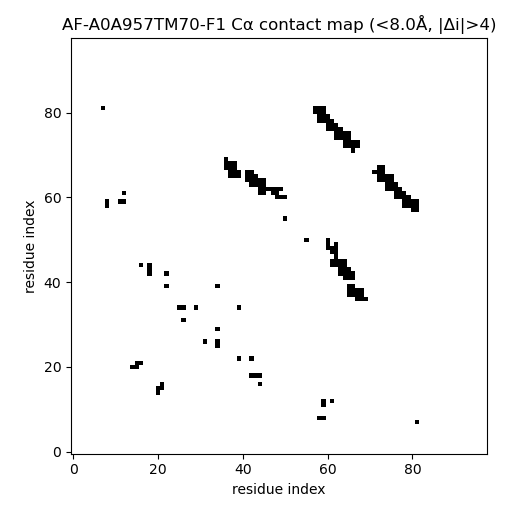 -21.831 1.00 71.75 87 GLU A CA 1
ATOM 731 C C . GLU A 1 87 ? 8.737 -7.615 -22.720 1.00 71.75 87 GLU A C 1
ATOM 733 O O . GLU A 1 87 ? 7.587 -7.385 -22.337 1.00 71.75 87 GLU A O 1
ATOM 738 N N . ARG A 1 88 ? 8.991 -8.169 -23.910 1.00 70.62 88 ARG A N 1
ATOM 739 C CA . ARG A 1 88 ? 7.971 -8.432 -24.940 1.00 70.62 88 ARG A CA 1
ATOM 740 C C . ARG A 1 88 ? 6.807 -9.298 -24.443 1.00 70.62 88 ARG A C 1
ATOM 742 O O . ARG A 1 88 ? 5.712 -9.213 -24.988 1.00 70.62 88 ARG A O 1
ATOM 749 N N . PHE A 1 89 ? 7.043 -10.110 -23.414 1.00 76.88 89 PHE A N 1
ATOM 750 C CA . PHE A 1 89 ? 6.074 -11.041 -22.842 1.00 76.88 89 PHE A CA 1
ATOM 751 C C . PHE A 1 89 ? 5.796 -10.776 -21.357 1.00 76.88 89 PHE A C 1
ATOM 753 O O . PHE A 1 89 ? 5.494 -11.712 -20.620 1.00 76.88 89 PHE A O 1
ATOM 760 N N . VAL A 1 90 ? 5.855 -9.516 -20.908 1.00 74.50 90 VAL A N 1
ATOM 761 C CA . VAL A 1 90 ? 5.607 -9.151 -19.499 1.00 74.50 90 VAL A CA 1
ATOM 762 C C . VAL A 1 90 ? 4.275 -9.705 -18.962 1.00 74.50 90 VAL A C 1
ATOM 764 O O . VAL A 1 90 ? 4.203 -10.161 -17.826 1.00 74.50 90 VAL A O 1
ATOM 767 N N . ALA A 1 91 ? 3.239 -9.784 -19.806 1.00 72.88 91 ALA A N 1
ATOM 768 C CA . ALA A 1 91 ? 1.950 -10.372 -19.439 1.00 72.88 91 ALA A CA 1
ATOM 769 C C . ALA A 1 91 ? 2.031 -11.882 -19.132 1.00 72.88 91 ALA A C 1
ATOM 771 O O . ALA A 1 91 ? 1.287 -12.372 -18.289 1.00 72.88 91 ALA A O 1
ATOM 772 N N . LEU A 1 92 ? 2.945 -12.626 -19.769 1.00 75.50 92 LEU A N 1
ATOM 773 C CA . LEU A 1 92 ? 3.158 -14.051 -19.484 1.00 75.50 92 LEU A CA 1
ATOM 774 C C . LEU A 1 92 ? 3.931 -14.271 -18.179 1.00 75.50 92 LEU A C 1
ATOM 776 O O . LEU A 1 92 ? 3.814 -15.336 -17.578 1.00 75.50 92 LEU A O 1
ATOM 780 N N . GLN A 1 93 ? 4.697 -13.281 -17.713 1.00 68.31 93 GLN A N 1
ATOM 781 C CA . GLN A 1 93 ? 5.378 -13.364 -16.419 1.00 68.31 93 GLN A CA 1
ATOM 782 C C . GLN A 1 93 ? 4.385 -13.321 -15.248 1.00 68.31 93 GLN A C 1
ATOM 784 O O . GLN A 1 93 ? 4.617 -14.002 -14.255 1.00 68.31 93 GLN A O 1
ATOM 789 N N . LEU A 1 94 ? 3.227 -12.661 -15.403 1.00 65.31 94 LEU A N 1
ATOM 790 C CA . LEU A 1 94 ? 2.128 -12.713 -14.422 1.00 65.31 94 LEU A CA 1
ATOM 791 C C . LEU A 1 94 ? 1.562 -14.129 -14.228 1.00 65.31 94 LEU A C 1
ATOM 793 O O . LEU A 1 94 ? 0.935 -14.409 -13.217 1.00 65.31 94 LEU A O 1
ATOM 797 N N . LEU A 1 95 ? 1.766 -15.039 -15.183 1.00 69.00 95 LEU A N 1
ATOM 798 C CA . LEU A 1 95 ? 1.343 -16.439 -15.057 1.00 69.00 95 LEU A CA 1
ATOM 799 C C . LEU A 1 95 ? 2.403 -17.312 -14.372 1.00 69.00 95 LEU A C 1
ATOM 801 O O . LEU A 1 95 ? 2.154 -18.485 -14.108 1.00 69.00 95 LEU A O 1
ATOM 805 N N . ARG A 1 96 ? 3.596 -16.763 -14.120 1.00 58.22 96 ARG A N 1
ATOM 806 C CA . ARG A 1 96 ? 4.742 -17.468 -13.537 1.00 58.22 96 ARG A CA 1
ATOM 807 C C . ARG A 1 96 ? 5.064 -16.998 -12.122 1.00 58.22 96 ARG A C 1
ATOM 809 O O . ARG A 1 96 ? 6.198 -17.205 -11.702 1.00 58.22 96 ARG A O 1
ATOM 816 N N . TYR A 1 97 ? 4.105 -16.417 -11.394 1.00 50.34 97 TYR A N 1
ATOM 817 C CA . TYR A 1 97 ? 4.25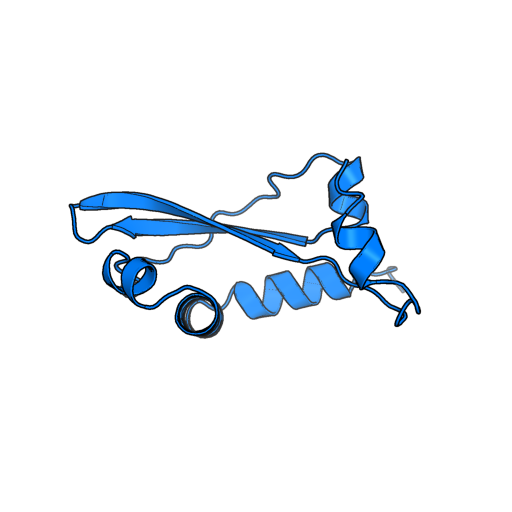3 -16.243 -9.947 1.00 50.34 97 TYR A CA 1
ATOM 818 C C . TYR A 1 97 ? 4.547 -17.619 -9.329 1.00 50.34 97 TYR A C 1
ATOM 820 O O . TYR A 1 97 ? 3.669 -18.479 -9.257 1.00 50.34 97 TYR A O 1
ATOM 828 N N . LYS A 1 98 ? 5.818 -17.845 -8.997 1.00 44.03 98 LYS A N 1
ATOM 829 C CA . LYS A 1 98 ? 6.237 -18.820 -8.000 1.00 44.03 98 LYS A CA 1
ATOM 830 C C . LYS A 1 98 ? 6.204 -18.130 -6.651 1.00 44.03 98 LYS A C 1
ATOM 832 O O . LYS A 1 98 ? 6.560 -16.931 -6.625 1.00 44.03 98 LYS A O 1
#

pLDDT: mean 81.29, std 14.6, range [34.59, 96.69]

Foldseek 3Di:
DDPPDCVPLVVVCVQVQPLVNVLVCCCVPDDVVVNLQWPSVQKDWDDDDPDDPVLVNFKHKTKIWTATPVGDIDIDIDIDGDDPDDDPVVVVVVVVDD

Solvent-accessible surface area (backbone atoms only — not comparable to full-atom values): 6083 Å² total; per-residue (Å²): 130,83,80,70,80,57,63,64,47,52,49,50,53,60,56,52,67,40,58,72,53,40,46,52,48,51,60,70,74,43,59,66,78,61,47,69,43,44,37,63,91,55,54,38,82,49,89,67,72,93,61,55,78,78,49,54,76,56,37,37,63,44,43,30,39,29,36,32,73,88,75,45,82,46,75,50,75,48,78,42,73,79,72,97,62,90,56,97,55,55,77,60,52,71,76,61,77,123